Protein AF-A0A941MU03-F1 (afdb_monomer_lite)

pLDDT: mean 78.86, std 18.47, range [32.22, 98.25]

Radius of gyration: 17.14 Å; chains: 1; bounding box: 42×31×44 Å

Sequence (121 aa):
PDSADTTGLMQLLIKSVLNKAQGKNELSDDQSEELMKHSLVIGRGFQFLLGLPESADAHYAGKGVKRDDKNRPILWYKPAGAMGYRVIFADLSAKDADAAPVVEGARRVTKAGPAGKPAGQ

Structure (mmCIF, N/CA/C/O backbone):
data_AF-A0A941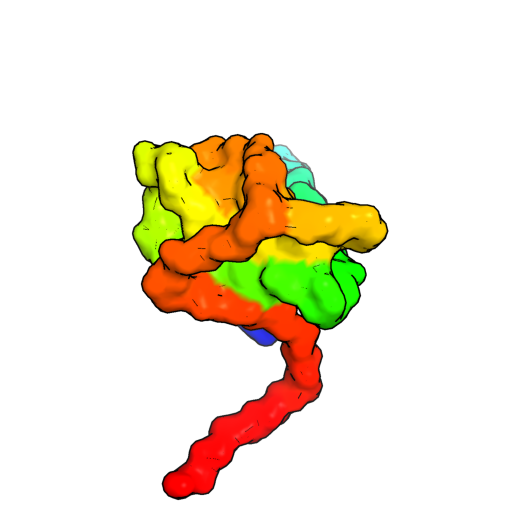MU03-F1
#
_entry.id   AF-A0A941MU03-F1
#
loop_
_atom_site.group_PDB
_atom_site.id
_atom_site.type_symbol
_atom_site.label_atom_id
_atom_site.label_alt_id
_atom_site.label_comp_id
_atom_site.label_asym_id
_atom_site.label_entity_id
_atom_site.label_seq_id
_atom_site.pdbx_PDB_ins_code
_atom_site.Cartn_x
_atom_site.Cartn_y
_atom_site.Cartn_z
_atom_site.occupancy
_atom_site.B_iso_or_equiv
_atom_site.auth_seq_id
_atom_site.auth_comp_id
_atom_site.auth_asym_id
_atom_site.auth_atom_id
_atom_site.pdbx_PDB_model_num
ATOM 1 N N . PRO A 1 1 ? -13.048 -1.186 3.977 1.00 46.31 1 PRO A N 1
ATOM 2 C CA . PRO A 1 1 ? -13.435 -0.462 2.743 1.00 46.31 1 PRO A CA 1
ATOM 3 C C . PRO A 1 1 ? -13.361 -1.439 1.567 1.00 46.31 1 PRO A C 1
ATOM 5 O O . PRO A 1 1 ? -12.434 -2.244 1.538 1.00 46.31 1 PRO A O 1
ATOM 8 N N . ASP A 1 2 ? -14.340 -1.423 0.661 1.00 50.12 2 ASP A N 1
ATOM 9 C CA . ASP A 1 2 ? -14.424 -2.371 -0.468 1.00 50.12 2 ASP A CA 1
ATOM 10 C C . ASP A 1 2 ? -13.463 -2.049 -1.626 1.00 50.12 2 ASP A C 1
ATOM 12 O O . ASP A 1 2 ? -13.231 -2.882 -2.508 1.00 50.12 2 ASP A O 1
ATOM 16 N N . SER A 1 3 ? -12.875 -0.856 -1.589 1.00 55.09 3 SER A N 1
ATOM 17 C CA . SER A 1 3 ? -11.874 -0.348 -2.522 1.00 55.09 3 SER A CA 1
ATOM 18 C C . SER A 1 3 ? -11.116 0.822 -1.887 1.00 55.09 3 SER A C 1
ATOM 20 O O . SER A 1 3 ? -11.625 1.500 -0.992 1.00 55.09 3 SER A O 1
ATOM 22 N N . ALA A 1 4 ? -9.876 1.038 -2.331 1.00 59.06 4 ALA A N 1
ATOM 23 C CA . ALA A 1 4 ? -9.070 2.209 -1.985 1.00 59.06 4 ALA A CA 1
ATOM 24 C C . ALA A 1 4 ? -9.344 3.353 -2.980 1.00 59.06 4 ALA A C 1
ATOM 26 O O . ALA A 1 4 ? -8.424 3.884 -3.595 1.00 59.06 4 ALA A O 1
ATOM 27 N N . ASP A 1 5 ? -10.619 3.683 -3.190 1.00 63.53 5 ASP A N 1
ATOM 28 C CA . ASP A 1 5 ? -11.036 4.799 -4.039 1.00 63.53 5 ASP A CA 1
ATOM 29 C C . ASP A 1 5 ? -11.480 6.006 -3.195 1.00 63.53 5 ASP A C 1
ATOM 31 O O . ASP A 1 5 ? -11.839 5.896 -2.017 1.00 63.53 5 ASP A O 1
ATOM 35 N N . THR A 1 6 ? -11.452 7.186 -3.810 1.00 56.69 6 THR A N 1
ATOM 36 C CA . THR A 1 6 ? -11.753 8.463 -3.147 1.00 56.69 6 THR A CA 1
ATOM 37 C C . THR A 1 6 ? -13.211 8.587 -2.699 1.00 56.69 6 THR A C 1
ATOM 39 O O . THR A 1 6 ? -13.493 9.335 -1.763 1.00 56.69 6 THR A O 1
ATOM 42 N N . THR A 1 7 ? -14.138 7.841 -3.306 1.00 61.59 7 THR A N 1
ATOM 43 C CA . THR A 1 7 ? -15.571 7.882 -2.979 1.00 61.59 7 THR A CA 1
ATOM 44 C C . THR A 1 7 ? -15.866 7.032 -1.747 1.00 61.59 7 THR A C 1
ATOM 46 O O . THR A 1 7 ? -16.556 7.496 -0.837 1.00 61.59 7 THR A O 1
ATOM 49 N N . GLY A 1 8 ? -15.275 5.838 -1.649 1.00 62.03 8 GLY A N 1
ATOM 50 C CA . GLY A 1 8 ? -15.305 5.021 -0.435 1.00 62.03 8 GLY A CA 1
ATOM 51 C C . GLY A 1 8 ? -14.694 5.749 0.766 1.00 62.03 8 GLY A C 1
ATOM 52 O O . GLY A 1 8 ? -15.216 5.662 1.880 1.00 62.03 8 GLY A O 1
ATOM 53 N N . LEU A 1 9 ? -13.640 6.538 0.532 1.00 61.19 9 LEU A N 1
ATOM 54 C CA . LEU A 1 9 ? -13.023 7.386 1.553 1.00 61.19 9 LEU A CA 1
ATOM 55 C C . LEU A 1 9 ? -13.919 8.561 1.966 1.00 61.19 9 LEU A C 1
ATOM 57 O O . LEU A 1 9 ? -14.120 8.776 3.162 1.00 61.19 9 LEU A O 1
ATOM 61 N N . MET A 1 10 ? -14.496 9.294 1.007 1.00 57.88 10 MET A N 1
ATOM 62 C CA . MET A 1 10 ? -15.440 10.370 1.321 1.00 57.88 10 MET A CA 1
ATOM 63 C C . MET A 1 10 ? -16.645 9.845 2.095 1.00 57.88 10 MET A C 1
ATOM 65 O O . MET A 1 10 ? -17.027 10.453 3.086 1.00 57.88 10 MET A O 1
ATOM 69 N N . GLN A 1 11 ? -17.197 8.687 1.729 1.00 60.44 11 GLN A N 1
ATOM 70 C CA . GLN A 1 11 ? -18.281 8.077 2.500 1.00 60.44 11 GLN A CA 1
ATOM 71 C C . GLN A 1 11 ? -17.868 7.732 3.933 1.00 60.44 11 GLN A C 1
ATOM 73 O O . GLN A 1 11 ? -18.683 7.879 4.840 1.00 60.44 11 GLN A O 1
ATOM 78 N N . LEU A 1 12 ? -16.630 7.286 4.161 1.00 65.56 12 LEU A N 1
ATOM 79 C CA . LEU A 1 12 ? -16.144 6.966 5.504 1.00 65.56 12 LEU A CA 1
ATOM 80 C C . LEU A 1 12 ? -15.990 8.231 6.363 1.00 65.56 12 LEU A C 1
ATOM 82 O O . LEU A 1 12 ? -16.427 8.251 7.514 1.00 65.56 12 LEU A O 1
ATOM 86 N N . LEU A 1 13 ? -15.442 9.302 5.783 1.00 65.50 13 LEU A N 1
ATOM 87 C CA . LEU A 1 13 ? -15.330 10.610 6.433 1.00 65.50 13 LEU A CA 1
ATOM 88 C C . LEU A 1 13 ? -16.715 11.214 6.711 1.00 65.50 13 LEU A C 1
ATOM 90 O O . LEU A 1 13 ? -16.985 11.636 7.832 1.00 65.50 13 LEU A O 1
A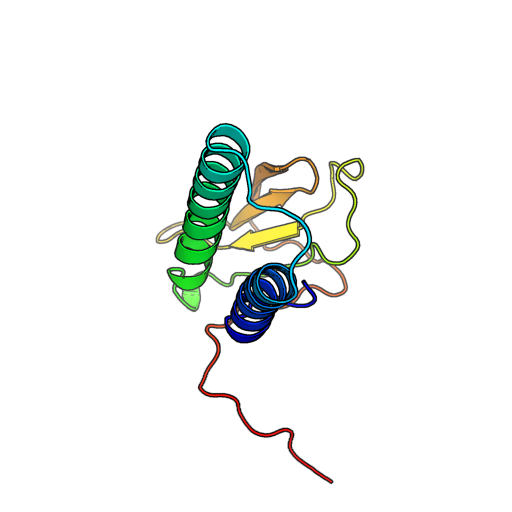TOM 94 N N . ILE A 1 14 ? -17.62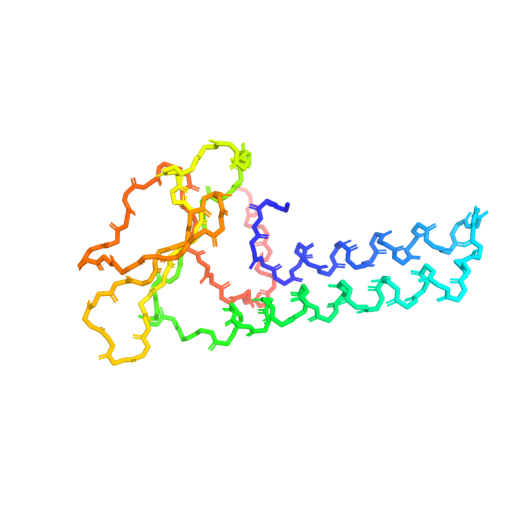1 11.172 5.731 1.00 65.19 14 ILE A N 1
ATOM 95 C CA . ILE A 1 14 ? -19.000 11.663 5.848 1.00 65.19 14 ILE A CA 1
ATOM 96 C C . ILE A 1 14 ? -19.778 10.869 6.901 1.00 65.19 14 ILE A C 1
ATOM 98 O O . ILE A 1 14 ? -20.452 11.474 7.726 1.00 65.19 14 ILE A O 1
ATOM 102 N N . LYS A 1 15 ? -19.662 9.534 6.942 1.00 63.94 15 LYS A N 1
ATOM 103 C CA . LYS A 1 15 ? -20.296 8.708 7.986 1.00 63.94 15 LYS A CA 1
ATOM 104 C C . LYS A 1 15 ? -19.762 9.035 9.377 1.00 63.94 15 LYS A C 1
ATOM 106 O O . LYS A 1 15 ? -20.548 9.108 10.314 1.00 63.94 15 LYS A O 1
ATOM 111 N N . SER A 1 16 ? -18.456 9.260 9.509 1.00 63.66 16 SER A N 1
ATOM 112 C CA . SER A 1 16 ? -17.847 9.654 10.784 1.00 63.66 16 SER A CA 1
ATOM 113 C C . SER A 1 16 ? -18.380 11.013 11.266 1.00 63.66 16 SER A C 1
ATOM 115 O O . SER A 1 16 ? -18.752 11.161 12.428 1.00 63.66 16 SER A O 1
ATOM 117 N N . VAL A 1 17 ? -18.527 11.982 10.355 1.00 65.50 17 VAL A N 1
ATOM 118 C CA . VAL A 1 17 ? -19.081 13.316 10.652 1.00 65.50 17 VAL A CA 1
ATOM 119 C C . VAL A 1 17 ? -20.598 13.285 10.899 1.00 65.50 17 VAL A C 1
ATOM 121 O O . VAL A 1 17 ? -21.076 13.953 11.810 1.00 65.50 17 VAL A O 1
ATOM 124 N N . LEU A 1 18 ? -21.369 12.491 10.153 1.00 62.41 18 LEU A N 1
ATOM 125 C CA . LEU A 1 18 ? -22.817 12.339 10.359 1.00 62.41 18 LEU A CA 1
ATOM 126 C C . LEU A 1 18 ? -23.135 11.645 11.688 1.00 62.41 18 LEU A C 1
ATOM 128 O O . LEU A 1 18 ? -24.012 12.107 12.413 1.00 62.41 18 LEU A O 1
ATOM 132 N N . ASN A 1 19 ? -22.377 10.604 12.052 1.00 63.31 19 ASN A N 1
ATOM 133 C CA . ASN A 1 19 ? -22.475 9.988 13.379 1.00 63.31 19 ASN A CA 1
ATOM 134 C C . ASN A 1 19 ? -22.142 10.993 14.498 1.00 63.31 19 ASN A C 1
ATOM 136 O O . ASN A 1 19 ? -22.733 10.931 15.573 1.00 63.31 19 ASN A O 1
ATOM 140 N N . LYS A 1 20 ? -21.239 11.951 14.236 1.00 60.88 20 LYS A N 1
ATOM 141 C CA . LYS A 1 20 ? -20.868 13.034 15.161 1.00 60.88 20 LYS A CA 1
ATOM 142 C C . LYS A 1 20 ? -21.973 14.092 15.314 1.00 60.88 20 LYS A C 1
ATOM 144 O O . LYS A 1 20 ? -22.177 14.593 16.414 1.00 60.88 20 LYS A O 1
ATOM 149 N N . ALA A 1 21 ? -22.715 14.402 14.248 1.00 57.78 21 ALA A N 1
ATOM 150 C CA . ALA A 1 21 ? -23.791 15.401 14.261 1.00 57.78 21 ALA A CA 1
ATOM 151 C C . ALA A 1 21 ? -25.096 14.913 14.927 1.00 57.78 21 ALA A C 1
ATOM 153 O O . ALA A 1 21 ? -25.909 15.733 15.343 1.00 57.78 21 ALA A O 1
ATOM 154 N N . GLN A 1 22 ? -25.299 13.594 15.054 1.00 57.31 22 GLN A N 1
ATOM 155 C CA . GLN A 1 22 ? -26.510 12.999 15.647 1.00 57.31 22 GLN A CA 1
ATOM 156 C C . GLN A 1 22 ? -26.462 12.814 17.186 1.00 57.31 22 GLN A C 1
ATOM 158 O O . GLN A 1 22 ? -27.425 12.322 17.766 1.00 57.31 22 GLN A O 1
ATOM 163 N N . GLY A 1 23 ? -25.403 13.279 17.865 1.00 58.94 23 GLY A N 1
ATOM 164 C CA . GLY A 1 23 ? -25.475 13.741 19.263 1.00 58.94 23 GLY A CA 1
ATOM 165 C C . GLY A 1 23 ? -25.429 12.714 20.408 1.00 58.94 23 GLY A C 1
ATOM 166 O O . GLY A 1 23 ? -26.386 12.647 21.173 1.00 58.94 23 GLY A O 1
ATOM 167 N N . LYS A 1 24 ? -24.306 12.001 20.635 1.00 53.94 24 LYS A N 1
ATOM 168 C CA . LYS A 1 24 ? -24.063 11.274 21.915 1.00 53.94 24 LYS A CA 1
ATOM 169 C C . LYS A 1 24 ? -22.610 11.209 22.440 1.00 53.94 24 LYS A C 1
ATOM 171 O O . LYS A 1 24 ? -22.317 10.328 23.238 1.00 53.94 24 LYS A O 1
ATOM 176 N N . ASN A 1 25 ? -21.701 12.104 22.044 1.00 52.31 25 ASN A N 1
ATOM 177 C CA . ASN A 1 25 ? -20.439 12.315 22.779 1.00 52.31 25 ASN A CA 1
ATOM 178 C C . ASN A 1 25 ? -19.720 13.568 22.259 1.00 52.31 25 ASN A C 1
ATOM 180 O O . ASN A 1 25 ? -19.278 13.582 21.107 1.00 52.31 25 ASN A O 1
ATOM 184 N N . GLU A 1 26 ? -19.564 14.598 23.092 1.00 58.22 26 GLU A N 1
ATOM 185 C CA . GLU A 1 26 ? -18.414 15.490 22.933 1.00 58.22 26 GLU A CA 1
ATOM 186 C C . GLU A 1 26 ? -17.172 14.638 23.203 1.00 58.22 26 GLU A C 1
ATOM 188 O O . GLU A 1 26 ? -17.072 13.979 24.237 1.00 58.22 26 GLU A O 1
ATOM 193 N N . LEU A 1 27 ? -16.274 14.556 22.222 1.00 59.69 27 LEU A N 1
ATOM 194 C CA . LEU A 1 27 ? -14.987 13.900 22.417 1.00 59.69 27 LEU A CA 1
ATOM 195 C C . LEU A 1 27 ? -14.236 14.716 23.469 1.00 59.69 27 LEU A C 1
ATOM 197 O O . LEU A 1 27 ? -14.151 15.935 23.316 1.00 59.69 27 LEU A O 1
ATOM 201 N N . SER A 1 28 ? -13.679 14.072 24.498 1.00 72.06 28 SER A N 1
ATOM 202 C CA . SER A 1 28 ? -12.730 14.785 25.359 1.00 72.06 28 SER A CA 1
ATOM 203 C C . SER A 1 28 ? -11.551 15.286 24.519 1.00 72.06 28 SER A C 1
ATOM 205 O O . SER A 1 28 ? -11.302 14.779 23.415 1.00 72.06 28 SER A O 1
ATOM 207 N N . ASP A 1 29 ? -10.811 16.263 25.033 1.00 75.88 29 ASP A N 1
ATOM 208 C CA . ASP A 1 29 ? -9.620 16.782 24.355 1.00 75.88 29 ASP A CA 1
ATOM 209 C C . ASP A 1 29 ? -8.645 15.646 23.987 1.00 75.88 29 ASP A C 1
ATOM 211 O O . ASP A 1 29 ? -8.184 15.581 22.847 1.00 75.88 29 ASP A O 1
ATOM 215 N N . ASP A 1 30 ? -8.458 14.666 24.881 1.00 78.56 30 ASP A N 1
ATOM 216 C CA . ASP A 1 30 ? -7.623 13.479 24.640 1.00 78.56 30 ASP A CA 1
ATOM 217 C C . ASP A 1 30 ? -8.136 12.614 23.475 1.00 78.56 30 ASP A C 1
ATOM 219 O O . ASP A 1 30 ? -7.366 12.191 22.609 1.00 78.56 30 ASP A O 1
ATOM 223 N N . GLN A 1 31 ? -9.451 12.374 23.409 1.00 75.06 31 GLN A N 1
ATOM 224 C CA . GLN A 1 31 ? -10.061 11.597 22.323 1.00 75.06 31 GLN A CA 1
ATOM 225 C C . GLN A 1 31 ? -9.994 12.342 20.986 1.00 75.06 31 GLN A C 1
ATOM 227 O O . GLN A 1 31 ? -9.827 11.725 19.932 1.00 75.06 31 GLN A O 1
ATOM 232 N N . SER A 1 32 ? -10.117 13.668 21.019 1.00 75.56 32 SER A N 1
ATOM 233 C CA . SER A 1 32 ? -9.974 14.524 19.842 1.00 75.56 32 SER A CA 1
ATOM 234 C C . SER A 1 32 ? -8.537 14.521 19.324 1.00 75.56 32 SER A C 1
ATOM 236 O O . SER A 1 32 ? -8.323 14.408 18.113 1.00 75.56 32 SER A O 1
ATOM 238 N N . GLU A 1 33 ? -7.551 14.585 20.218 1.00 78.31 33 GLU A N 1
ATOM 239 C CA . GLU A 1 33 ? -6.135 14.524 19.861 1.00 78.31 33 GLU A CA 1
ATOM 240 C C . GLU A 1 33 ? -5.754 13.147 19.295 1.00 78.31 33 GLU A C 1
ATOM 242 O O . GLU A 1 33 ? -5.068 13.061 18.271 1.00 78.31 33 GLU A O 1
ATOM 247 N N . GLU A 1 34 ? -6.239 12.059 19.899 1.00 79.00 34 GLU A N 1
ATOM 248 C CA . GLU A 1 34 ? -6.027 10.695 19.402 1.00 79.00 34 GLU A CA 1
ATOM 249 C C . GLU A 1 34 ? -6.662 10.496 18.017 1.00 79.00 34 GLU A C 1
ATOM 251 O O . GLU A 1 34 ? -6.014 9.996 17.089 1.00 79.00 34 GLU A O 1
ATOM 256 N N . LEU A 1 35 ? -7.900 10.967 17.832 1.00 77.81 35 LEU A N 1
ATOM 257 C CA . LEU A 1 35 ? -8.574 10.953 16.535 1.00 77.81 35 LEU A CA 1
ATOM 258 C C . LEU A 1 35 ? -7.769 11.738 15.492 1.00 77.81 35 LEU A C 1
ATOM 260 O O . LEU A 1 35 ? -7.590 11.261 14.369 1.00 77.81 35 LEU A O 1
ATOM 264 N N . MET A 1 36 ? -7.251 12.916 15.851 1.00 79.19 36 MET A N 1
ATOM 265 C CA . MET A 1 36 ? -6.437 13.736 14.956 1.00 79.19 36 MET A CA 1
ATOM 266 C C . MET A 1 36 ? -5.146 13.008 14.563 1.00 79.19 36 MET A C 1
ATOM 268 O O . MET A 1 36 ? -4.841 12.914 13.371 1.00 79.19 36 MET A O 1
ATOM 272 N N . LYS A 1 37 ? -4.431 12.409 15.521 1.00 81.19 37 LYS A N 1
ATOM 273 C CA . LYS A 1 37 ? -3.226 11.602 15.260 1.00 81.19 37 LYS A CA 1
ATOM 274 C C . LYS A 1 37 ? -3.516 10.441 14.309 1.00 81.19 37 LYS A C 1
ATOM 276 O O . LYS A 1 37 ? -2.814 10.283 13.307 1.00 81.19 37 LYS A O 1
ATOM 281 N N . HIS A 1 38 ? -4.574 9.672 14.561 1.00 78.69 38 HIS A N 1
ATOM 282 C CA . HIS A 1 38 ? -4.973 8.573 13.679 1.00 78.69 38 HIS A CA 1
ATOM 283 C C . HIS A 1 38 ? -5.389 9.071 12.293 1.00 78.69 38 HIS A C 1
ATOM 285 O O . HIS A 1 38 ? -4.979 8.488 11.287 1.00 78.69 38 HIS A O 1
ATOM 291 N N . SER A 1 39 ? -6.115 10.189 12.215 1.00 77.25 39 SER A N 1
ATOM 292 C CA . SER A 1 39 ? -6.517 10.798 10.944 1.00 77.25 39 SER A CA 1
ATOM 293 C C . SER A 1 39 ? -5.316 11.232 10.099 1.00 77.25 39 SER A C 1
ATOM 295 O O . SER A 1 39 ? -5.318 11.019 8.889 1.00 77.25 39 SER A O 1
ATOM 297 N N . LEU A 1 40 ? -4.256 11.754 10.729 1.00 84.44 40 LEU A N 1
ATOM 298 C CA . LEU A 1 40 ? -3.023 12.151 10.052 1.00 84.44 40 LEU A CA 1
ATOM 299 C C . LEU A 1 40 ? -2.275 10.938 9.495 1.00 84.44 40 LEU A C 1
ATOM 301 O O . LEU A 1 40 ? -1.827 10.966 8.349 1.00 84.44 40 LEU A O 1
ATOM 305 N N . VAL A 1 41 ? -2.150 9.862 10.276 1.00 82.81 41 VAL A N 1
ATOM 306 C CA . VAL A 1 41 ? -1.480 8.626 9.831 1.00 82.81 41 VAL A CA 1
ATOM 307 C C . VAL A 1 41 ? -2.240 7.988 8.671 1.00 82.81 41 VAL A C 1
ATOM 309 O O . VAL A 1 41 ? -1.651 7.679 7.634 1.00 82.81 41 VAL A O 1
ATOM 312 N N . ILE A 1 42 ? -3.557 7.854 8.818 1.00 80.19 42 ILE A N 1
ATOM 313 C CA . ILE A 1 42 ? -4.444 7.320 7.784 1.00 80.19 42 ILE A CA 1
ATOM 314 C C . ILE A 1 42 ? -4.377 8.199 6.524 1.00 80.19 42 ILE A C 1
ATOM 316 O O . ILE A 1 42 ? -4.201 7.689 5.417 1.00 80.19 42 ILE A O 1
ATOM 320 N N . GLY A 1 43 ? -4.438 9.523 6.691 1.00 83.62 43 GLY A N 1
ATOM 321 C CA . GLY A 1 43 ? -4.349 10.500 5.608 1.00 83.62 43 GLY A CA 1
ATOM 322 C C . GLY A 1 43 ? -3.044 10.404 4.819 1.00 83.62 43 GLY A C 1
ATOM 323 O O . GLY A 1 43 ? -3.080 10.399 3.591 1.00 83.62 43 GLY A O 1
ATOM 324 N N . ARG A 1 44 ? -1.898 10.235 5.494 1.00 86.50 44 ARG A N 1
ATOM 325 C CA . ARG A 1 44 ? -0.597 10.024 4.830 1.00 86.50 44 ARG A CA 1
ATOM 326 C C . ARG A 1 44 ? -0.577 8.747 3.991 1.00 86.50 44 ARG A C 1
ATOM 328 O O . ARG A 1 44 ? -0.087 8.775 2.864 1.00 86.50 44 ARG A O 1
ATOM 335 N N . GLY A 1 45 ? -1.136 7.650 4.506 1.00 85.56 45 GLY A N 1
ATOM 336 C CA . GLY A 1 45 ? -1.262 6.396 3.755 1.00 85.56 45 GLY A CA 1
ATOM 337 C C . GLY A 1 45 ? -2.104 6.559 2.485 1.00 85.56 45 GLY A C 1
ATOM 338 O O . GLY A 1 45 ? -1.725 6.080 1.416 1.00 85.56 45 GLY A O 1
ATOM 339 N N . PHE A 1 46 ? -3.206 7.307 2.570 1.00 81.69 46 PHE A N 1
ATOM 340 C CA . PHE A 1 46 ? -4.023 7.630 1.400 1.00 81.69 46 PHE A CA 1
ATOM 341 C C . PHE A 1 46 ? -3.310 8.549 0.411 1.00 81.69 46 PHE A C 1
ATOM 343 O O . PHE A 1 46 ? -3.345 8.287 -0.789 1.00 81.69 46 PHE A O 1
ATOM 350 N N . GLN A 1 47 ? -2.641 9.597 0.893 1.00 85.50 47 GLN A N 1
ATOM 351 C CA . GLN A 1 47 ? -1.891 10.517 0.040 1.00 85.50 47 GLN A CA 1
ATOM 352 C C . GLN A 1 47 ? -0.791 9.787 -0.735 1.00 85.50 47 GLN A C 1
ATOM 354 O O . GLN A 1 47 ? -0.598 10.058 -1.917 1.00 85.50 47 GLN A O 1
ATOM 359 N N . PHE A 1 48 ? -0.118 8.828 -0.097 1.00 89.06 48 PHE A N 1
ATOM 360 C CA . PHE A 1 48 ? 0.833 7.952 -0.767 1.00 89.06 48 PHE A CA 1
ATOM 361 C C . PHE A 1 48 ? 0.173 7.177 -1.918 1.00 89.06 48 PHE A C 1
ATOM 363 O O . PHE A 1 48 ? 0.628 7.282 -3.054 1.00 89.06 48 PHE A O 1
ATOM 370 N N . LEU A 1 49 ? -0.934 6.469 -1.657 1.00 85.88 49 LEU A N 1
ATOM 371 C CA . LEU A 1 49 ? -1.641 5.680 -2.676 1.00 85.88 49 LEU A CA 1
ATOM 372 C C . LEU A 1 49 ? -2.156 6.529 -3.845 1.00 85.88 49 LEU A C 1
ATOM 374 O O . LEU A 1 49 ? -2.002 6.141 -4.999 1.00 85.88 49 LEU A O 1
ATOM 378 N N . LEU A 1 50 ? -2.737 7.696 -3.560 1.00 82.31 50 LEU A N 1
ATOM 379 C CA . LEU A 1 50 ? -3.239 8.622 -4.582 1.00 82.31 50 LEU A CA 1
ATOM 380 C C . LEU A 1 50 ? -2.108 9.325 -5.349 1.00 82.31 50 LEU A C 1
ATOM 382 O O . LEU A 1 50 ? -2.308 9.763 -6.484 1.00 82.31 50 LEU A O 1
ATOM 386 N N . GLY A 1 51 ? -0.930 9.438 -4.736 1.00 87.19 51 GLY A N 1
ATOM 387 C CA . GLY A 1 51 ? 0.272 10.002 -5.339 1.00 87.19 51 GLY A CA 1
ATOM 388 C C . GLY A 1 51 ? 0.990 9.051 -6.296 1.00 87.19 51 GLY A C 1
ATOM 389 O O . GLY A 1 51 ? 1.790 9.516 -7.108 1.00 87.19 51 GLY A O 1
ATOM 390 N N . LEU A 1 52 ? 0.701 7.746 -6.250 1.00 89.19 52 LEU A N 1
ATOM 391 C CA . LEU A 1 52 ? 1.333 6.782 -7.146 1.00 89.19 52 LEU A CA 1
ATOM 392 C C . LEU A 1 52 ? 0.984 7.082 -8.619 1.00 89.19 52 LEU A C 1
ATOM 394 O O . LEU A 1 52 ? -0.175 7.375 -8.948 1.00 89.19 52 LEU A O 1
ATOM 398 N N . PRO A 1 53 ? 1.970 7.030 -9.533 1.00 90.00 53 PRO A N 1
ATOM 399 C CA . PRO A 1 53 ? 1.699 7.088 -10.963 1.00 90.00 53 PRO A CA 1
ATOM 400 C C . PRO A 1 53 ? 1.013 5.795 -11.424 1.00 90.00 53 PRO A C 1
ATOM 402 O O . PRO A 1 53 ? 1.175 4.744 -10.809 1.00 90.00 53 PRO A O 1
ATOM 405 N N . GLU A 1 54 ? 0.290 5.828 -12.545 1.00 87.25 54 GLU A N 1
ATOM 406 C CA . GLU A 1 54 ? -0.356 4.619 -13.090 1.00 87.25 54 GLU A CA 1
ATOM 407 C C . GLU A 1 54 ? 0.650 3.514 -13.454 1.00 87.25 54 GLU A C 1
ATOM 409 O O . GLU A 1 54 ? 0.327 2.324 -13.382 1.00 87.25 54 GLU A O 1
ATOM 414 N N . SER A 1 55 ? 1.883 3.911 -13.791 1.00 90.50 55 SER A N 1
ATOM 415 C CA . SER A 1 55 ? 3.020 3.021 -14.048 1.00 90.50 55 SER A CA 1
ATOM 416 C C . SER A 1 55 ? 3.513 2.275 -12.807 1.00 90.50 55 SER A C 1
ATOM 418 O O . SER A 1 55 ? 4.247 1.299 -12.947 1.00 90.50 55 SER A O 1
ATOM 420 N N . ALA A 1 56 ? 3.097 2.688 -11.604 1.00 93.69 56 ALA A N 1
ATOM 421 C CA . ALA A 1 56 ? 3.395 1.962 -10.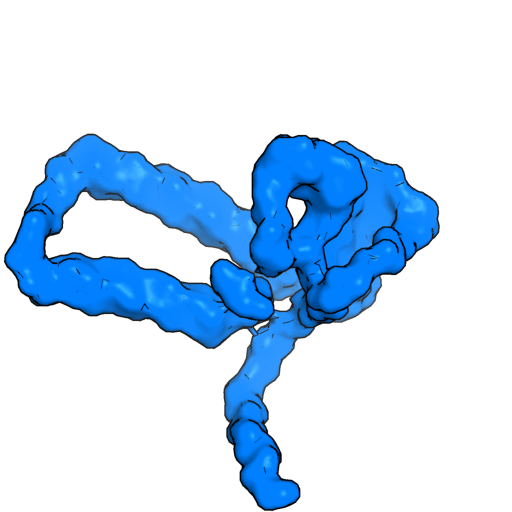377 1.00 93.69 56 ALA A CA 1
ATOM 422 C C . ALA A 1 56 ? 2.621 0.643 -10.274 1.00 93.69 56 ALA A C 1
ATOM 424 O O . ALA A 1 56 ? 2.890 -0.127 -9.360 1.00 93.69 56 ALA A O 1
ATOM 425 N N . ASP A 1 57 ? 1.660 0.376 -11.167 1.00 93.69 57 ASP A N 1
ATOM 426 C CA . ASP A 1 57 ? 0.965 -0.914 -11.242 1.00 93.69 57 ASP A CA 1
ATOM 427 C C . ASP A 1 57 ? 0.437 -1.396 -9.873 1.00 93.69 57 ASP A C 1
ATOM 429 O O . ASP A 1 57 ? 0.585 -2.549 -9.460 1.00 93.69 57 ASP A O 1
ATOM 433 N N . ALA A 1 58 ? -0.116 -0.449 -9.112 1.00 94.94 58 ALA A N 1
ATOM 434 C CA . ALA A 1 58 ? -0.490 -0.677 -7.729 1.00 94.94 58 ALA A CA 1
ATOM 435 C C . ALA A 1 58 ? -1.763 -1.521 -7.631 1.00 94.94 58 ALA A C 1
ATOM 437 O O . ALA A 1 58 ? -2.727 -1.292 -8.362 1.00 94.94 58 ALA A O 1
ATOM 438 N N . HIS A 1 59 ? -1.795 -2.462 -6.694 1.00 95.75 59 HIS A N 1
ATOM 439 C CA . HIS A 1 59 ? -2.911 -3.383 -6.495 1.00 95.75 59 HIS A CA 1
ATOM 440 C C . HIS A 1 59 ? -3.187 -3.599 -5.012 1.00 95.75 59 HIS A C 1
ATOM 442 O O . HIS A 1 59 ? -2.262 -3.723 -4.215 1.00 95.75 59 HIS A O 1
ATOM 448 N N . TYR A 1 60 ? -4.465 -3.690 -4.650 1.00 94.06 60 TYR A N 1
ATOM 449 C CA . TYR A 1 60 ? -4.933 -3.961 -3.296 1.00 94.06 60 TYR A CA 1
ATOM 450 C C . TYR A 1 60 ? -5.720 -5.273 -3.245 1.00 94.06 60 TYR A C 1
ATOM 452 O O . TYR A 1 60 ? -6.636 -5.491 -4.038 1.00 94.06 60 TYR A O 1
ATOM 460 N N . ALA A 1 61 ? -5.395 -6.123 -2.273 1.00 95.50 61 ALA A N 1
ATOM 461 C CA . ALA A 1 61 ? -6.037 -7.415 -2.026 1.00 95.50 61 ALA A CA 1
ATOM 462 C C . ALA A 1 61 ? -6.343 -7.648 -0.532 1.00 95.50 61 ALA A C 1
ATOM 464 O O . ALA A 1 61 ? -6.489 -8.784 -0.088 1.00 95.50 61 ALA A O 1
ATOM 465 N N . GLY A 1 62 ? -6.432 -6.576 0.265 1.00 91.75 62 GLY A N 1
ATOM 466 C CA . GLY A 1 62 ? -6.638 -6.662 1.716 1.00 91.75 62 GLY A CA 1
ATOM 467 C C . GLY A 1 62 ? -8.089 -6.854 2.173 1.00 91.75 62 GLY A C 1
ATOM 468 O O . GLY A 1 62 ? -8.337 -6.938 3.376 1.00 91.75 62 GLY A O 1
ATOM 469 N N . LYS A 1 63 ? -9.070 -6.912 1.261 1.00 90.12 63 LYS A N 1
ATOM 470 C CA . LYS A 1 63 ? -10.482 -7.087 1.638 1.00 90.12 63 LYS A CA 1
ATOM 471 C C . LYS A 1 63 ? -10.678 -8.432 2.346 1.00 90.12 63 LYS A C 1
ATOM 473 O O . LYS A 1 63 ? -10.411 -9.480 1.772 1.00 90.12 63 LYS A O 1
ATOM 478 N N . GLY A 1 64 ? -11.180 -8.386 3.582 1.00 87.56 64 GLY A N 1
ATOM 479 C CA . GLY A 1 64 ? -11.451 -9.579 4.394 1.00 87.56 64 GLY A CA 1
ATOM 480 C C . GLY A 1 64 ? -10.205 -10.266 4.961 1.00 87.56 64 GLY A C 1
ATOM 481 O O . GLY A 1 64 ? -10.337 -11.291 5.624 1.00 87.56 64 GLY A O 1
ATOM 482 N N . VAL A 1 65 ? -9.012 -9.708 4.735 1.00 92.31 65 VAL A N 1
ATOM 483 C CA . VAL A 1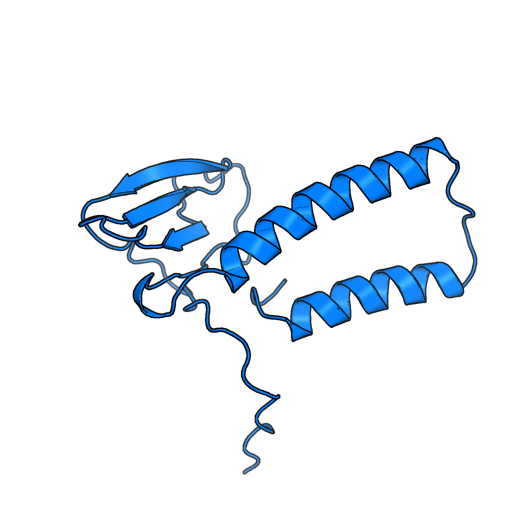 65 ? -7.758 -10.268 5.243 1.00 92.31 65 VAL A CA 1
ATOM 484 C C . VAL A 1 65 ? -7.573 -9.875 6.708 1.00 92.31 65 VAL A C 1
ATOM 486 O O . VAL A 1 65 ? -7.748 -8.714 7.085 1.00 92.31 65 VAL A O 1
ATOM 489 N N . LYS A 1 66 ? -7.214 -10.856 7.537 1.00 91.31 66 LYS A N 1
ATOM 490 C CA . LYS A 1 66 ? -6.909 -10.674 8.958 1.00 91.31 66 LYS A CA 1
ATOM 491 C C . LYS A 1 66 ? -5.400 -10.519 9.172 1.00 91.31 66 LYS A C 1
ATOM 493 O O . LYS A 1 66 ? -4.599 -11.027 8.397 1.00 91.31 66 LYS A O 1
ATOM 498 N N . ARG A 1 67 ? -5.010 -9.825 10.246 1.00 88.56 67 ARG A N 1
ATOM 499 C CA . ARG A 1 67 ? -3.601 -9.502 10.560 1.00 88.56 67 ARG A CA 1
ATOM 500 C C . ARG A 1 67 ? -2.746 -10.725 10.928 1.00 88.56 67 ARG A C 1
ATOM 502 O O . ARG A 1 67 ? -1.522 -10.660 10.872 1.00 88.56 67 ARG A O 1
ATOM 509 N N . ASP A 1 68 ? -3.377 -11.819 11.337 1.00 90.88 68 ASP A N 1
ATOM 510 C CA . ASP A 1 68 ? -2.727 -13.093 11.654 1.00 90.88 68 ASP A CA 1
ATOM 511 C C . ASP A 1 68 ? -2.274 -13.867 10.404 1.00 90.88 68 ASP A C 1
ATOM 513 O O . ASP A 1 68 ? -1.384 -14.711 10.510 1.00 90.88 68 ASP A O 1
ATOM 517 N N . ASP A 1 69 ? -2.785 -13.527 9.217 1.00 92.75 69 ASP A N 1
ATOM 518 C CA . ASP A 1 69 ? -2.382 -14.122 7.940 1.00 92.75 69 ASP A CA 1
ATOM 519 C C . ASP A 1 69 ? -1.078 -13.501 7.400 1.00 92.75 69 ASP A C 1
ATOM 521 O O . ASP A 1 69 ? -1.029 -12.859 6.351 1.00 92.75 69 ASP A O 1
ATOM 525 N N . LYS A 1 70 ? 0.012 -13.644 8.164 1.00 92.19 70 LYS A N 1
ATOM 526 C CA . LYS A 1 70 ? 1.274 -12.895 7.978 1.00 92.19 70 LYS A CA 1
ATOM 527 C C . LYS A 1 70 ? 1.890 -12.997 6.581 1.00 92.19 70 LYS A C 1
ATOM 529 O O . LYS A 1 70 ? 2.624 -12.106 6.170 1.00 92.19 70 LYS A O 1
ATOM 534 N N . ASN A 1 71 ? 1.613 -14.074 5.852 1.00 93.56 71 ASN A N 1
ATOM 535 C CA . ASN A 1 71 ? 2.169 -14.307 4.521 1.00 93.56 71 ASN A CA 1
ATOM 536 C C . ASN A 1 71 ? 1.250 -13.832 3.390 1.00 93.56 71 ASN A C 1
ATOM 538 O O . ASN A 1 71 ? 1.619 -13.970 2.226 1.00 93.56 71 ASN A O 1
ATOM 542 N N . ARG A 1 72 ? 0.084 -13.252 3.700 1.00 96.25 72 ARG A N 1
ATOM 543 C CA . ARG A 1 72 ? -0.869 -12.751 2.709 1.00 96.25 72 ARG A CA 1
ATOM 544 C C . ARG A 1 72 ? -0.483 -11.349 2.228 1.00 96.25 72 ARG A C 1
ATOM 546 O O . ARG A 1 72 ? -0.547 -10.409 3.024 1.00 96.25 72 ARG A O 1
ATOM 553 N N . PRO A 1 73 ? -0.140 -11.158 0.940 1.00 97.62 73 PRO A N 1
ATOM 554 C CA . PRO A 1 73 ? 0.018 -9.827 0.366 1.00 97.62 73 PRO A CA 1
ATOM 555 C C . PRO A 1 73 ? -1.323 -9.091 0.363 1.00 97.62 73 PRO A C 1
ATOM 557 O O . PRO A 1 73 ? -2.341 -9.647 -0.054 1.00 97.62 73 PRO A O 1
ATOM 560 N N . ILE A 1 74 ? -1.325 -7.833 0.799 1.00 96.38 74 ILE A N 1
ATOM 561 C CA . ILE A 1 74 ? -2.527 -6.987 0.843 1.00 96.38 74 ILE A CA 1
ATOM 562 C C . ILE A 1 74 ? -2.420 -5.748 -0.043 1.00 96.38 74 ILE A C 1
ATOM 564 O O . ILE A 1 74 ? -3.450 -5.201 -0.435 1.00 96.38 74 ILE A O 1
ATOM 568 N N . LEU A 1 75 ? -1.204 -5.309 -0.371 1.00 96.44 75 LEU A N 1
ATOM 569 C CA . LEU A 1 75 ? -0.937 -4.181 -1.259 1.00 96.44 75 LEU A CA 1
ATOM 570 C C . LEU A 1 75 ? 0.436 -4.359 -1.902 1.00 96.44 75 LEU A C 1
ATOM 572 O O . LEU A 1 75 ? 1.391 -4.702 -1.215 1.00 96.44 75 LEU A O 1
ATOM 576 N N . TRP A 1 76 ? 0.562 -4.094 -3.194 1.00 98.00 76 TRP A N 1
ATOM 577 C CA . TRP A 1 76 ? 1.865 -3.982 -3.846 1.00 98.00 76 TRP A CA 1
ATOM 578 C C . TRP A 1 76 ? 1.855 -2.889 -4.896 1.00 98.00 76 TRP A C 1
ATOM 580 O O . TRP A 1 76 ? 0.801 -2.513 -5.405 1.00 98.00 76 TRP A O 1
ATOM 590 N N . TYR A 1 77 ? 3.037 -2.364 -5.185 1.00 97.12 77 TYR A N 1
ATOM 591 C CA . TYR A 1 77 ? 3.273 -1.347 -6.202 1.00 97.12 77 TYR A CA 1
ATOM 592 C C . TYR A 1 77 ? 4.732 -1.419 -6.658 1.00 97.12 77 TYR A C 1
ATOM 594 O O . TYR A 1 77 ? 5.594 -1.907 -5.930 1.00 97.12 77 TYR A O 1
ATOM 602 N N . LYS A 1 78 ? 5.019 -0.916 -7.852 1.00 97.12 78 LYS A N 1
ATOM 603 C CA . LYS A 1 78 ? 6.358 -0.739 -8.407 1.00 97.12 78 LYS A CA 1
ATOM 604 C C . LYS A 1 78 ? 6.859 0.672 -8.071 1.00 97.12 78 LYS A C 1
ATOM 606 O O . LYS A 1 78 ? 6.290 1.645 -8.572 1.00 97.12 78 LYS A O 1
ATOM 611 N N . PRO A 1 79 ? 7.875 0.823 -7.198 1.00 95.00 79 PRO A N 1
ATOM 612 C CA . PRO A 1 79 ? 8.467 2.128 -6.918 1.00 95.00 79 PRO A CA 1
ATOM 613 C C . PRO A 1 79 ? 9.039 2.776 -8.186 1.00 95.00 79 PRO A C 1
ATOM 615 O O . PRO A 1 79 ? 9.467 2.089 -9.114 1.00 95.00 79 PRO A O 1
ATOM 618 N N . ALA A 1 80 ? 9.082 4.109 -8.222 1.00 91.38 80 ALA A N 1
ATOM 619 C CA . ALA A 1 80 ? 9.649 4.832 -9.356 1.00 91.38 80 ALA A CA 1
ATOM 620 C C . ALA A 1 80 ? 11.123 4.442 -9.573 1.00 91.38 80 ALA A C 1
ATOM 622 O O . ALA A 1 80 ? 11.925 4.491 -8.643 1.00 91.38 80 ALA A O 1
ATOM 623 N N . GLY A 1 81 ? 11.465 4.043 -10.800 1.00 90.12 81 GLY A N 1
ATOM 624 C CA . GLY A 1 81 ? 12.819 3.614 -11.169 1.00 90.12 81 GLY A CA 1
ATOM 625 C C . GLY A 1 81 ? 13.218 2.211 -10.692 1.00 90.12 81 GLY A C 1
ATOM 626 O O . GLY A 1 81 ? 14.327 1.779 -10.991 1.00 90.12 81 GLY A O 1
ATOM 627 N N . ALA A 1 82 ? 12.346 1.482 -9.988 1.00 93.00 82 ALA A N 1
ATOM 628 C CA . ALA A 1 82 ? 12.629 0.119 -9.546 1.00 93.00 82 ALA A CA 1
ATOM 629 C C . ALA A 1 82 ? 12.250 -0.924 -10.610 1.00 93.00 82 ALA A C 1
ATOM 631 O O . ALA A 1 82 ? 11.257 -0.779 -11.328 1.00 93.00 82 ALA A O 1
ATOM 632 N N . MET A 1 83 ? 13.022 -2.013 -10.675 1.00 92.12 83 MET A N 1
ATOM 633 C CA . MET A 1 83 ? 12.700 -3.166 -11.527 1.00 92.12 83 MET A CA 1
ATOM 634 C C . MET A 1 83 ? 11.614 -4.054 -10.898 1.00 92.12 83 MET A C 1
ATOM 636 O O . MET A 1 83 ? 10.733 -4.539 -11.609 1.00 92.12 83 MET A O 1
ATOM 640 N N . GLY A 1 84 ? 11.653 -4.208 -9.571 1.00 95.75 84 GLY A N 1
ATOM 641 C CA . GLY A 1 84 ? 10.728 -5.028 -8.789 1.00 95.75 84 GLY A CA 1
ATOM 642 C C . GLY A 1 84 ? 9.592 -4.249 -8.117 1.00 95.75 84 GLY A C 1
ATOM 643 O O . GLY A 1 84 ? 9.428 -3.039 -8.282 1.00 95.75 84 GLY A O 1
ATOM 644 N N . TYR A 1 85 ? 8.801 -4.976 -7.336 1.00 98.12 85 TYR A N 1
ATOM 645 C CA . TYR A 1 85 ? 7.657 -4.501 -6.570 1.00 98.12 85 TYR A CA 1
ATOM 646 C C . TYR A 1 85 ? 7.996 -4.399 -5.086 1.00 98.12 85 TYR A C 1
ATOM 648 O O . TYR A 1 85 ? 8.679 -5.256 -4.531 1.00 98.12 85 TYR A O 1
ATOM 656 N N . ARG A 1 86 ? 7.425 -3.396 -4.420 1.00 98.12 86 ARG A N 1
ATOM 657 C CA . ARG A 1 86 ? 7.292 -3.354 -2.965 1.00 98.12 86 ARG A CA 1
ATOM 658 C C . ARG A 1 86 ? 5.959 -3.997 -2.598 1.00 98.12 86 ARG A C 1
ATOM 660 O O . ARG A 1 86 ? 4.911 -3.541 -3.051 1.00 98.12 86 ARG A O 1
ATOM 667 N N . VAL A 1 87 ? 6.001 -5.037 -1.776 1.00 98.25 87 VAL A N 1
ATOM 668 C CA . VAL A 1 87 ? 4.845 -5.828 -1.341 1.00 98.25 87 VAL A CA 1
ATOM 669 C C . VAL A 1 87 ? 4.636 -5.636 0.153 1.00 98.25 87 VAL A C 1
ATOM 671 O O . VAL A 1 87 ? 5.565 -5.807 0.936 1.00 98.25 87 VAL A O 1
ATOM 674 N N . ILE A 1 88 ? 3.417 -5.291 0.547 1.00 97.25 88 ILE A N 1
ATOM 675 C CA . ILE A 1 88 ? 2.974 -5.135 1.932 1.00 97.25 88 ILE A CA 1
ATOM 676 C C . ILE A 1 88 ? 2.068 -6.313 2.285 1.00 97.25 88 ILE A C 1
ATOM 678 O O . ILE A 1 88 ? 1.127 -6.628 1.548 1.00 97.25 88 ILE A O 1
ATOM 682 N N . PHE A 1 89 ? 2.353 -6.949 3.415 1.00 97.31 89 PHE A N 1
ATOM 683 C CA . PHE A 1 89 ? 1.670 -8.143 3.906 1.00 97.31 89 PHE A CA 1
ATOM 684 C C . PHE A 1 89 ? 0.657 -7.813 5.006 1.00 97.31 89 PHE A C 1
ATOM 686 O O . PHE A 1 89 ? 0.633 -6.702 5.539 1.00 97.31 89 PHE A O 1
ATOM 693 N N . ALA A 1 90 ? -0.206 -8.771 5.349 1.00 95.69 90 ALA A N 1
ATOM 694 C CA . ALA A 1 90 ? -1.265 -8.575 6.338 1.00 95.69 90 ALA A CA 1
ATOM 695 C C . ALA A 1 90 ? -0.745 -8.251 7.745 1.00 95.69 90 ALA A C 1
ATOM 697 O O . ALA A 1 90 ? -1.423 -7.560 8.504 1.00 95.69 90 ALA A O 1
ATOM 698 N N . ASP A 1 91 ? 0.467 -8.696 8.082 1.00 95.31 91 ASP A N 1
ATOM 699 C CA . ASP A 1 91 ? 1.145 -8.332 9.329 1.00 95.31 91 ASP A CA 1
ATOM 700 C C . ASP A 1 91 ? 1.739 -6.912 9.314 1.00 95.31 91 ASP A C 1
ATOM 702 O O . ASP A 1 91 ? 2.279 -6.460 10.326 1.00 95.31 91 ASP A O 1
ATOM 706 N N . LEU A 1 92 ? 1.562 -6.194 8.200 1.00 93.06 92 LEU A N 1
ATOM 707 C CA . LEU A 1 92 ? 2.078 -4.862 7.889 1.00 93.06 92 LEU A CA 1
ATOM 708 C C . LEU A 1 92 ? 3.590 -4.816 7.633 1.00 93.06 92 LEU A C 1
ATOM 710 O O . LEU A 1 92 ? 4.158 -3.728 7.527 1.00 93.06 92 LEU A O 1
ATOM 714 N N . SER A 1 93 ? 4.246 -5.970 7.487 1.00 95.88 93 SER A N 1
ATOM 715 C CA . SER A 1 93 ? 5.615 -6.020 6.980 1.00 95.88 93 SER A CA 1
ATOM 716 C C . SER A 1 93 ? 5.659 -5.670 5.491 1.00 95.88 93 SER A C 1
ATOM 718 O O . SER A 1 93 ? 4.688 -5.869 4.755 1.00 95.88 93 SER A O 1
ATOM 720 N N . ALA A 1 94 ? 6.797 -5.140 5.040 1.00 96.94 94 ALA A N 1
ATOM 721 C CA . ALA A 1 94 ? 7.033 -4.826 3.638 1.00 96.94 94 ALA A CA 1
ATOM 722 C C . ALA A 1 94 ? 8.287 -5.546 3.133 1.00 96.94 94 ALA A C 1
ATOM 724 O O . ALA A 1 94 ? 9.312 -5.553 3.816 1.00 96.94 94 ALA A O 1
ATOM 725 N N . LYS A 1 95 ? 8.209 -6.141 1.942 1.00 97.81 95 LYS A N 1
ATOM 726 C CA . LYS A 1 95 ? 9.314 -6.858 1.288 1.00 97.81 95 LYS A CA 1
ATOM 727 C C . LYS A 1 95 ? 9.379 -6.485 -0.187 1.00 97.81 95 LYS A C 1
ATOM 729 O O . LYS A 1 95 ? 8.367 -6.103 -0.770 1.00 97.81 95 LYS A O 1
ATOM 734 N N . ASP A 1 96 ? 10.559 -6.597 -0.776 1.00 98.12 96 ASP A N 1
ATOM 735 C CA . ASP A 1 96 ? 10.730 -6.460 -2.220 1.00 98.12 96 ASP A CA 1
ATOM 736 C C . ASP A 1 96 ? 10.494 -7.812 -2.917 1.00 98.12 96 ASP A C 1
ATOM 738 O O . ASP A 1 96 ? 10.740 -8.870 -2.334 1.00 98.12 96 ASP A O 1
ATOM 742 N N . ALA A 1 97 ? 9.985 -7.775 -4.148 1.00 97.38 97 ALA A N 1
ATOM 743 C CA . ALA A 1 97 ? 9.744 -8.944 -4.990 1.00 97.38 97 ALA A CA 1
ATOM 744 C C . ALA A 1 97 ? 10.036 -8.623 -6.461 1.00 97.38 97 ALA A C 1
ATOM 746 O O . ALA A 1 97 ? 9.698 -7.542 -6.938 1.00 97.38 97 ALA A O 1
ATOM 747 N N . ASP A 1 98 ? 10.601 -9.568 -7.209 1.00 97.12 98 ASP A N 1
ATOM 748 C CA . ASP A 1 98 ? 10.943 -9.348 -8.625 1.00 97.12 98 ASP A CA 1
ATOM 749 C C . ASP A 1 98 ? 9.712 -9.315 -9.546 1.00 97.12 98 ASP A C 1
ATOM 751 O O . ASP A 1 98 ? 9.744 -8.721 -10.623 1.00 97.12 98 ASP A O 1
ATOM 755 N N . ALA A 1 99 ? 8.601 -9.911 -9.108 1.00 96.50 99 ALA A N 1
ATOM 756 C CA . ALA A 1 99 ? 7.342 -9.971 -9.842 1.00 96.50 99 ALA A CA 1
ATOM 757 C C . ALA A 1 99 ? 6.150 -9.586 -8.954 1.00 96.50 99 ALA A C 1
ATOM 759 O O . ALA A 1 99 ? 6.200 -9.697 -7.727 1.00 96.50 99 ALA A O 1
ATOM 760 N N . ALA A 1 100 ? 5.062 -9.148 -9.592 1.00 96.19 100 ALA A N 1
ATOM 761 C CA . ALA A 1 100 ? 3.812 -8.860 -8.903 1.00 96.19 100 ALA A CA 1
ATOM 762 C C . ALA A 1 100 ? 3.230 -10.142 -8.273 1.00 96.19 100 ALA A C 1
ATOM 764 O O . ALA A 1 100 ? 3.163 -11.175 -8.947 1.00 96.19 100 ALA A O 1
ATOM 765 N N . PRO A 1 101 ? 2.758 -10.094 -7.015 1.00 97.00 101 PRO A N 1
ATOM 766 C CA . PRO A 1 101 ? 1.994 -11.184 -6.424 1.00 97.00 101 PRO A CA 1
ATOM 767 C C . PRO A 1 101 ? 0.735 -11.522 -7.232 1.00 97.00 101 PRO A C 1
ATOM 769 O O . PRO A 1 101 ? -0.007 -10.634 -7.652 1.00 97.00 101 PRO A O 1
ATOM 772 N N . VAL A 1 102 ? 0.447 -12.817 -7.377 1.00 95.56 102 VAL A N 1
ATOM 773 C CA . VAL A 1 102 ? -0.817 -13.306 -7.941 1.00 95.56 102 VAL A CA 1
ATOM 774 C C . VAL A 1 102 ? -1.760 -13.615 -6.786 1.00 95.56 102 VAL A C 1
ATOM 776 O O . VAL A 1 102 ? -1.577 -14.594 -6.065 1.00 95.56 102 VAL A O 1
ATOM 779 N N . VAL A 1 103 ? -2.752 -12.751 -6.579 1.00 95.06 103 VAL A N 1
ATOM 780 C CA . VAL A 1 103 ? -3.700 -12.863 -5.467 1.00 95.06 103 VAL A CA 1
ATOM 781 C C . VAL A 1 103 ? -5.127 -12.763 -5.995 1.00 95.06 103 VAL A C 1
ATOM 783 O O . VAL A 1 103 ? -5.491 -11.788 -6.649 1.00 95.06 103 VAL A O 1
ATOM 786 N N . GLU A 1 104 ? -5.955 -13.763 -5.692 1.00 91.62 104 GLU A N 1
ATOM 787 C CA . GLU A 1 104 ? -7.369 -13.757 -6.069 1.00 91.62 104 GLU A CA 1
ATOM 788 C C . GLU A 1 104 ? -8.102 -12.557 -5.449 1.00 91.62 104 GLU A C 1
ATOM 790 O O . GLU A 1 104 ? -7.921 -12.234 -4.271 1.00 91.62 104 GLU A O 1
ATOM 795 N N . GLY A 1 105 ? -8.925 -11.884 -6.258 1.00 89.19 105 GLY A N 1
ATOM 796 C CA . GLY A 1 105 ? -9.687 -10.708 -5.838 1.00 89.19 105 GLY A CA 1
ATOM 797 C C . GLY A 1 105 ? -8.866 -9.419 -5.735 1.00 89.19 105 GLY A C 1
ATOM 798 O O . GLY A 1 105 ? -9.406 -8.401 -5.295 1.00 89.19 105 GLY A O 1
ATOM 799 N N . ALA A 1 106 ? -7.593 -9.433 -6.146 1.00 93.69 106 ALA A N 1
ATOM 800 C CA . ALA A 1 106 ? -6.776 -8.231 -6.231 1.00 93.69 106 ALA A CA 1
ATOM 801 C C . ALA A 1 106 ? -7.392 -7.208 -7.189 1.00 93.69 106 ALA A C 1
ATOM 803 O O . ALA A 1 106 ? -7.771 -7.529 -8.316 1.00 93.69 106 ALA A O 1
ATOM 804 N N . ARG A 1 107 ? -7.471 -5.954 -6.745 1.00 92.25 107 ARG A N 1
ATOM 805 C CA . ARG A 1 107 ? -7.977 -4.838 -7.545 1.00 92.25 107 ARG A CA 1
ATOM 806 C C . ARG A 1 107 ? -6.869 -3.840 -7.794 1.00 92.25 107 ARG A C 1
ATOM 808 O O . ARG A 1 107 ? -6.210 -3.408 -6.849 1.00 92.25 107 ARG A O 1
ATOM 815 N N . ARG A 1 108 ? -6.705 -3.438 -9.053 1.00 91.12 108 ARG A N 1
ATOM 816 C CA . ARG A 1 108 ? -5.806 -2.342 -9.401 1.00 91.12 108 ARG A CA 1
ATOM 817 C C . ARG A 1 108 ? -6.274 -1.063 -8.710 1.00 91.12 108 ARG A C 1
ATOM 819 O O . ARG A 1 108 ? -7.458 -0.728 -8.737 1.00 91.12 108 ARG A O 1
ATOM 826 N N . VAL A 1 109 ? -5.342 -0.363 -8.078 1.00 86.81 109 VAL A N 1
ATOM 827 C CA . VAL A 1 109 ? -5.582 0.951 -7.490 1.00 86.81 109 VAL A CA 1
ATOM 828 C C . VAL A 1 109 ? -5.519 1.961 -8.626 1.00 86.81 109 VAL A C 1
ATOM 830 O O . VAL A 1 109 ? -4.447 2.302 -9.120 1.00 86.81 109 VAL A O 1
ATOM 833 N N . THR A 1 110 ? -6.683 2.415 -9.071 1.00 77.88 110 THR A N 1
ATOM 834 C CA . THR A 1 110 ? -6.808 3.492 -10.054 1.00 77.88 110 THR A CA 1
ATOM 835 C C . THR A 1 110 ? -7.189 4.778 -9.342 1.00 77.88 110 THR A C 1
ATOM 837 O O . THR A 1 110 ? -8.010 4.760 -8.421 1.00 77.88 110 THR A O 1
ATOM 840 N N . LYS A 1 111 ? -6.654 5.916 -9.795 1.00 66.19 111 LYS A N 1
ATOM 841 C CA . LYS A 1 111 ? -7.204 7.218 -9.404 1.00 66.19 111 LYS A CA 1
ATOM 842 C C . LYS A 1 111 ? -8.664 7.229 -9.847 1.00 66.19 111 LYS A C 1
ATOM 844 O O . LYS A 1 111 ? -8.947 6.924 -11.003 1.00 66.19 111 LYS A O 1
ATOM 849 N N . ALA A 1 112 ? -9.592 7.500 -8.935 1.00 52.22 112 ALA A N 1
ATOM 850 C CA . ALA A 1 112 ? -10.991 7.602 -9.316 1.00 52.22 112 ALA A CA 1
ATOM 851 C C . ALA A 1 112 ? -11.122 8.724 -10.357 1.00 52.22 112 ALA A C 1
ATOM 853 O O . ALA A 1 112 ? -10.856 9.888 -10.052 1.00 52.22 112 ALA A O 1
ATOM 854 N N . GLY A 1 113 ? -11.506 8.373 -11.585 1.00 43.84 113 GLY A N 1
ATOM 855 C CA . GLY A 1 113 ? -12.096 9.347 -12.495 1.00 43.84 113 GLY A CA 1
ATOM 856 C C . GLY A 1 113 ? -13.396 9.893 -11.888 1.00 43.84 113 GLY A C 1
ATOM 857 O O . GLY A 1 113 ? -13.948 9.268 -10.973 1.00 43.84 113 GLY A O 1
ATOM 858 N N . PRO A 1 114 ? -13.906 11.046 -12.360 1.00 35.56 114 PRO A N 1
ATOM 859 C CA . PRO A 1 114 ? -15.234 11.504 -11.965 1.00 35.56 114 PRO A CA 1
ATOM 860 C C . PRO A 1 114 ? -16.214 10.354 -12.191 1.00 35.56 114 PRO A C 1
ATOM 862 O O . PRO A 1 114 ? -16.174 9.734 -13.251 1.00 35.56 114 PRO A O 1
ATOM 865 N N . ALA A 1 115 ? -17.009 10.035 -11.166 1.00 42.66 115 ALA A N 1
ATOM 866 C CA . ALA A 1 115 ? -17.907 8.888 -11.118 1.00 42.66 115 ALA A CA 1
ATOM 867 C C . ALA A 1 115 ? -18.586 8.640 -12.475 1.00 42.66 115 ALA A C 1
ATOM 869 O O . ALA A 1 115 ? -19.553 9.311 -12.840 1.00 42.66 115 ALA A O 1
ATOM 870 N N . GLY A 1 116 ? -18.059 7.676 -13.232 1.00 36.81 116 GLY A N 1
ATOM 871 C CA . GLY A 1 116 ? -18.755 7.137 -14.383 1.00 36.81 116 GLY A CA 1
ATOM 872 C C . GLY A 1 116 ? -20.032 6.517 -13.848 1.00 36.81 116 GLY A C 1
ATOM 873 O O . GLY A 1 116 ? -19.971 5.603 -13.026 1.00 36.81 116 GLY A O 1
ATOM 874 N N . LYS A 1 117 ? -21.178 7.075 -14.253 1.00 32.22 117 LYS A N 1
ATOM 875 C CA . LYS A 1 117 ? -22.505 6.496 -14.027 1.00 32.22 117 LYS A CA 1
ATOM 876 C C . LYS A 1 117 ? -22.432 4.971 -14.184 1.00 32.22 117 LYS A C 1
ATOM 878 O O . LYS A 1 117 ? -21.783 4.519 -15.130 1.00 32.22 117 LYS A O 1
ATOM 883 N N . PRO A 1 118 ? -23.117 4.182 -13.337 1.00 35.19 118 PRO A N 1
ATOM 884 C CA . PRO A 1 118 ? -23.340 2.786 -13.671 1.00 35.19 118 PRO A CA 1
ATOM 885 C C . PRO A 1 118 ? -24.003 2.764 -15.050 1.00 35.19 118 PRO A C 1
ATOM 887 O O . PRO A 1 118 ? -25.027 3.422 -15.259 1.00 35.19 118 PRO A O 1
ATOM 890 N N . ALA A 1 119 ? -23.363 2.090 -16.006 1.00 34.41 119 ALA A N 1
ATOM 891 C CA . ALA A 1 119 ? -23.994 1.763 -17.269 1.00 34.41 119 ALA A CA 1
ATOM 892 C C . ALA A 1 119 ? -25.223 0.924 -16.917 1.00 34.41 119 ALA A C 1
ATOM 894 O O . ALA A 1 119 ? -25.109 -0.197 -16.426 1.00 34.41 119 ALA A O 1
ATOM 895 N N . GLY A 1 120 ? -26.387 1.553 -17.027 1.00 47.19 120 GLY A N 1
ATOM 896 C CA . GLY A 1 120 ? -27.654 0.862 -16.966 1.00 47.19 120 GLY A CA 1
ATOM 897 C C . GLY A 1 1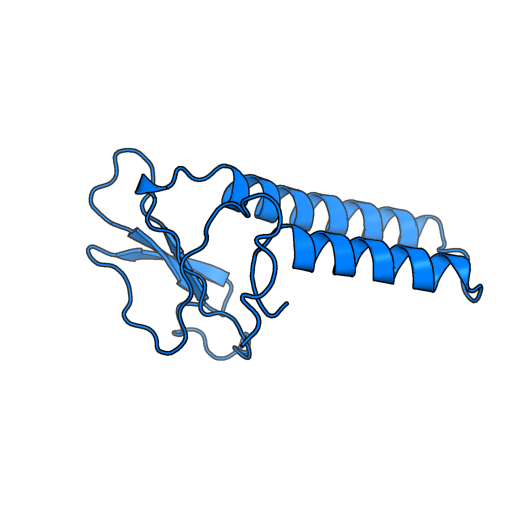20 ? -27.888 0.115 -18.270 1.00 47.19 120 GLY A C 1
ATOM 898 O O . GLY A 1 120 ? -27.569 0.646 -19.336 1.00 47.19 120 GLY A O 1
ATOM 899 N N . GLN A 1 121 ? -28.556 -1.027 -18.099 1.00 33.81 121 GLN A N 1
ATOM 900 C CA . GLN A 1 121 ? -29.155 -1.939 -19.079 1.00 33.81 121 GLN A CA 1
ATOM 901 C C . GLN A 1 121 ? -28.240 -3.047 -19.591 1.00 33.81 121 GLN A C 1
ATOM 903 O O . GLN A 1 121 ? -27.300 -2.763 -20.360 1.00 33.81 121 GLN A O 1
#

Foldseek 3Di:
DLALAPVVVVVVVVVVVVVVVVDDDDQPPVRVVVVVVVCVVVVVVSCVLLPDDLQQQKKADCVVPALVQFPAFGIWTHPVPHQWIWTAGSVRDIDTDNDDDDDPPIDGRDHDDDDDPPPDD

Secondary structure (DSSP, 8-state):
--SS-HHHHHHHHHHHHHHHHTSS-PPPHHHHHHHHHHHHHHHHHHHHHHHS-GGG--EE--TT--TT-TT-EEEEE--TT-SSEEEEETTS-EEEESS----TT-EE-----S-------